Protein AF-M6U778-F1 (afdb_monomer)

Nearest PDB structures (foldseek):
  2w7z-assembly1_A  TM=4.389E-01  e=5.483E-02  Enterococcus faecalis
  5moy-assembly1_B  TM=1.686E-01  e=3.987E-01  Homo sa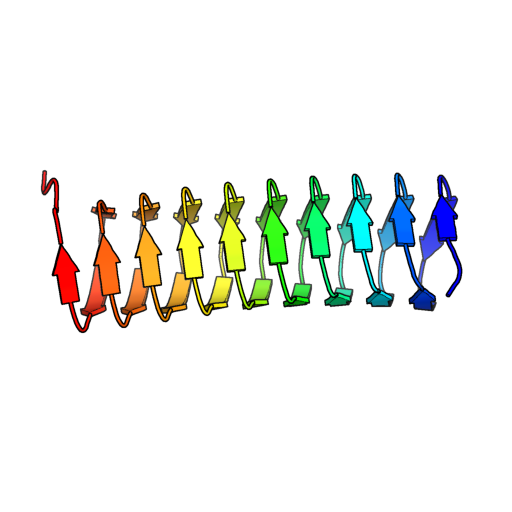piens
  5jmc-assembly4_H  TM=2.042E-01  e=1.466E+00  Rattus norvegicus
  8k77-assembly1_A  TM=1.814E-01  e=1.295E+00  Homo sapiens

Radius of gyration: 15.87 Å; Cα contacts (8 Å, |Δi|>4): 460; chains: 1; bounding box: 42×20×44 Å

Secondary structure (DSSP, 8-state):
--EEES-EEEEEEEEEEEEEEEEEEEEEEEEEEEEEEEEEEEEEEEEEEEEEEEEEEEEEEEEEEEEEEEEEEEEEEEEEEEEEEEEEEEEEEEEEEEEEEEEEEEEEEEEEEEEEEEEEEEEEEEEEEEEEEEEEEEEEEE---

Sequence (145 aa):
MGTITNTDFTDHSLNVGTITNTDFTDHSLNVGTITNTDFTDHSLNVGTITNTDFTDHSLNVGTITNTDFTDHSLNVGTITNTDFTDHSQNVGTITNTDFTDHSQNVGTITNTDFTDHSLNVGTITNIDFTDHFQNVGTITNTESK

Structure (mmCIF, N/CA/C/O backbone):
data_AF-M6U778-F1
#
_entry.id   AF-M6U778-F1
#
loop_
_atom_site.group_PDB
_atom_site.id
_atom_site.type_symbol
_atom_site.label_atom_id
_atom_site.label_alt_id
_atom_site.label_comp_id
_atom_site.label_asym_id
_atom_site.label_entity_id
_atom_site.label_seq_id
_atom_site.pdbx_PDB_ins_code
_atom_site.Cartn_x
_atom_site.Cartn_y
_atom_site.Cartn_z
_atom_site.occupancy
_atom_site.B_iso_or_equiv
_atom_site.auth_seq_id
_atom_site.auth_comp_id
_atom_site.auth_asym_id
_atom_site.auth_atom_id
_atom_site.pdbx_PDB_model_num
ATOM 1 N N . MET A 1 1 ? 23.541 3.769 -9.657 1.00 64.69 1 MET A N 1
ATOM 2 C CA . MET A 1 1 ? 22.162 3.259 -9.765 1.00 64.69 1 MET A CA 1
ATOM 3 C C . MET A 1 1 ? 21.419 4.169 -10.728 1.00 64.69 1 MET A C 1
ATOM 5 O O . MET A 1 1 ? 21.574 5.376 -10.599 1.00 64.69 1 MET A O 1
ATOM 9 N N . GLY A 1 2 ? 20.788 3.607 -11.762 1.00 85.06 2 GLY A N 1
ATOM 10 C CA . GLY A 1 2 ? 20.185 4.377 -12.860 1.00 85.06 2 GLY A CA 1
ATOM 11 C C . GLY A 1 2 ? 18.813 4.959 -12.513 1.00 85.06 2 GLY A C 1
ATOM 12 O O . GLY A 1 2 ? 18.244 4.617 -11.475 1.00 85.06 2 GLY A O 1
ATOM 13 N N . THR A 1 3 ? 18.298 5.809 -13.400 1.00 90.56 3 THR A N 1
ATOM 14 C CA . THR A 1 3 ? 16.960 6.406 -13.311 1.00 90.56 3 THR A CA 1
ATOM 15 C C . THR A 1 3 ? 16.165 6.045 -14.561 1.00 90.56 3 THR A C 1
ATOM 17 O O . THR A 1 3 ? 16.699 6.147 -15.666 1.00 90.56 3 THR A O 1
ATOM 20 N N . ILE A 1 4 ? 14.912 5.630 -14.381 1.00 86.62 4 ILE A N 1
ATOM 21 C CA . ILE A 1 4 ? 13.946 5.368 -15.453 1.00 86.62 4 ILE A CA 1
ATOM 22 C C . ILE A 1 4 ? 12.813 6.384 -15.329 1.00 86.62 4 ILE A C 1
ATOM 24 O O . ILE A 1 4 ? 12.313 6.621 -14.229 1.00 86.62 4 ILE A O 1
ATOM 28 N N . THR A 1 5 ? 12.427 6.986 -16.453 1.00 88.19 5 THR A N 1
ATOM 29 C CA . THR A 1 5 ? 11.313 7.937 -16.515 1.00 88.19 5 THR A CA 1
ATOM 30 C C . THR A 1 5 ? 10.541 7.798 -17.819 1.00 88.19 5 THR A C 1
ATOM 32 O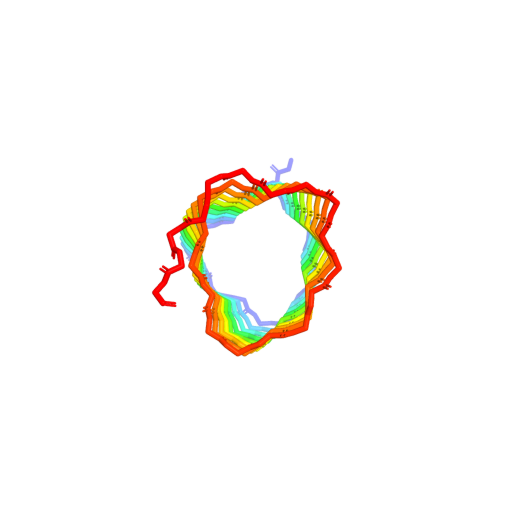 O . THR A 1 5 ? 11.170 7.751 -18.879 1.00 88.19 5 THR A O 1
ATOM 35 N N . ASN A 1 6 ? 9.211 7.880 -17.756 1.00 80.38 6 ASN A N 1
ATOM 36 C CA . ASN A 1 6 ? 8.338 8.133 -18.906 1.00 80.38 6 ASN A CA 1
ATOM 37 C C . ASN A 1 6 ? 8.470 7.094 -20.035 1.00 80.38 6 ASN A C 1
ATOM 39 O O . ASN A 1 6 ? 8.675 7.448 -21.199 1.00 80.38 6 ASN A O 1
ATOM 43 N N . THR A 1 7 ? 8.438 5.814 -19.671 1.00 72.69 7 THR A N 1
ATOM 44 C CA . THR A 1 7 ? 8.554 4.658 -20.576 1.00 72.69 7 THR A CA 1
ATOM 45 C C . THR A 1 7 ? 7.652 3.542 -20.054 1.00 72.69 7 THR A C 1
ATOM 47 O O . THR A 1 7 ? 7.472 3.471 -18.851 1.00 72.69 7 THR A O 1
ATOM 50 N N . ASP A 1 8 ? 7.148 2.655 -20.906 1.00 72.00 8 ASP A N 1
ATOM 51 C CA . ASP A 1 8 ? 6.383 1.489 -20.447 1.00 72.00 8 ASP A CA 1
ATOM 52 C C . ASP A 1 8 ? 7.209 0.222 -20.664 1.00 72.00 8 ASP A C 1
ATOM 54 O O . ASP A 1 8 ? 7.924 0.098 -21.669 1.00 72.00 8 ASP A O 1
ATOM 58 N N . PHE A 1 9 ? 7.127 -0.716 -19.723 1.00 70.88 9 PHE A N 1
ATOM 59 C CA . PHE A 1 9 ? 7.822 -2.001 -19.803 1.00 70.88 9 PHE A CA 1
ATOM 60 C C . PHE A 1 9 ? 6.838 -3.162 -19.658 1.00 70.88 9 PHE A C 1
ATOM 62 O O . PHE A 1 9 ? 5.807 -3.059 -18.995 1.00 70.88 9 PHE A O 1
ATOM 69 N N . THR A 1 10 ? 7.183 -4.293 -20.272 1.00 76.50 10 THR A N 1
ATOM 70 C CA . THR A 1 10 ? 6.457 -5.562 -20.132 1.00 76.50 10 THR A CA 1
ATOM 71 C C . THR A 1 10 ? 7.470 -6.695 -20.004 1.00 76.50 10 THR A C 1
ATOM 73 O O . THR A 1 10 ? 8.318 -6.819 -20.885 1.00 7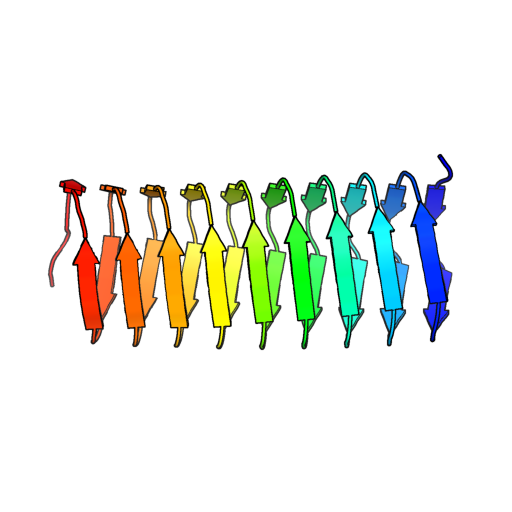6.50 10 THR A O 1
ATOM 76 N N . ASP A 1 11 ? 7.405 -7.496 -18.937 1.00 60.97 11 ASP A N 1
ATOM 77 C CA . ASP A 1 11 ? 8.251 -8.680 -18.682 1.00 60.97 11 ASP A CA 1
ATOM 78 C C . ASP A 1 11 ? 9.761 -8.406 -18.506 1.00 60.97 11 ASP A C 1
ATOM 80 O O . ASP A 1 11 ? 10.592 -8.697 -19.372 1.00 60.97 11 ASP A O 1
ATOM 84 N N . HIS A 1 12 ? 10.147 -7.796 -17.375 1.00 67.31 12 HIS A N 1
ATOM 85 C CA . HIS A 1 12 ? 11.562 -7.542 -17.052 1.00 67.31 12 HIS A CA 1
ATOM 86 C C . HIS A 1 12 ? 11.919 -7.813 -15.584 1.00 67.31 12 HIS A C 1
ATOM 88 O O . HIS A 1 12 ? 11.124 -7.643 -14.663 1.00 67.31 12 HIS A O 1
ATOM 94 N N . SER A 1 13 ? 13.192 -8.147 -15.353 1.00 81.50 13 SER A N 1
ATOM 95 C CA . SER A 1 13 ? 13.817 -8.085 -14.029 1.00 81.50 13 SER A CA 1
ATOM 96 C C . SER A 1 13 ? 14.817 -6.934 -13.998 1.00 81.50 13 SER A C 1
ATOM 98 O O . SER A 1 13 ? 15.810 -6.968 -14.727 1.00 81.50 13 SER A O 1
ATOM 100 N N . LEU A 1 14 ? 14.598 -5.929 -13.147 1.00 81.75 14 LEU A N 1
ATOM 101 C CA . LEU A 1 14 ? 15.441 -4.726 -13.103 1.00 81.75 14 LEU A CA 1
ATOM 102 C C . LEU A 1 14 ? 15.973 -4.439 -11.697 1.00 81.75 14 LEU A C 1
ATOM 104 O O . LEU A 1 14 ? 15.323 -4.709 -10.688 1.00 81.75 14 LEU A O 1
ATOM 108 N N . ASN A 1 15 ? 17.163 -3.836 -11.651 1.00 88.06 15 ASN A N 1
ATOM 109 C CA . ASN A 1 15 ? 17.727 -3.245 -10.442 1.00 88.06 15 ASN A CA 1
ATOM 110 C C . ASN A 1 15 ? 18.037 -1.766 -10.714 1.00 88.06 15 ASN A C 1
ATOM 112 O O . ASN A 1 15 ? 18.902 -1.453 -11.539 1.00 88.06 15 ASN A O 1
ATOM 116 N N . VAL A 1 16 ? 17.273 -0.864 -10.097 1.00 86.88 16 VAL A N 1
ATOM 117 C CA . VAL A 1 16 ? 17.209 0.556 -10.482 1.00 86.88 16 VAL A CA 1
ATOM 118 C C . VAL A 1 16 ? 17.276 1.442 -9.243 1.00 86.88 16 VAL A C 1
ATOM 120 O O . VAL A 1 16 ? 16.796 1.088 -8.172 1.00 86.88 16 VAL A O 1
ATOM 123 N N . GLY A 1 17 ? 17.879 2.625 -9.370 1.00 89.56 17 GLY A N 1
ATOM 124 C CA . GLY A 1 17 ? 17.876 3.597 -8.279 1.00 89.56 17 GLY A CA 1
ATOM 125 C C . GLY A 1 17 ? 16.503 4.220 -8.102 1.00 89.56 17 GLY A C 1
ATOM 126 O O . GLY A 1 17 ? 15.930 4.158 -7.019 1.00 89.56 17 GLY A O 1
ATOM 127 N N . THR A 1 18 ? 15.990 4.805 -9.183 1.00 91.44 18 THR A N 1
ATOM 128 C CA 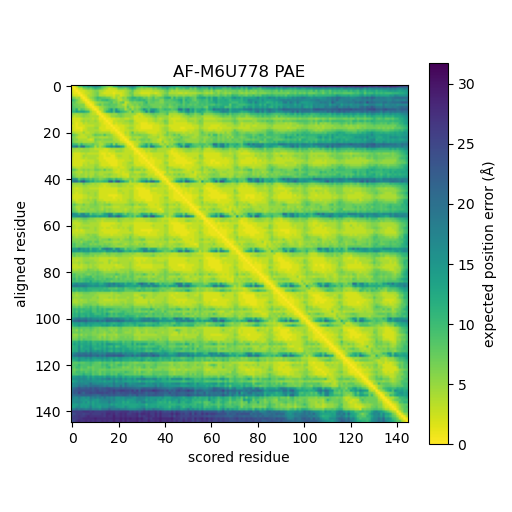. THR A 1 18 ? 14.748 5.580 -9.167 1.00 91.44 18 THR A CA 1
ATOM 129 C C . THR A 1 18 ? 13.899 5.301 -10.402 1.00 91.44 18 THR A C 1
ATOM 131 O O . THR A 1 18 ? 14.427 5.256 -11.515 1.00 91.44 18 THR A O 1
ATOM 134 N N . ILE A 1 19 ? 12.594 5.161 -10.199 1.00 88.50 19 ILE A N 1
ATOM 135 C CA . ILE A 1 19 ? 11.567 5.060 -11.240 1.00 88.50 19 ILE A CA 1
ATOM 136 C C . ILE A 1 19 ? 10.548 6.182 -11.018 1.00 88.50 19 ILE A C 1
ATOM 138 O O . ILE A 1 19 ? 10.174 6.456 -9.874 1.00 88.50 19 ILE A O 1
ATOM 142 N N . THR A 1 20 ? 10.128 6.867 -12.085 1.00 89.38 20 THR A N 1
ATOM 143 C CA . THR A 1 20 ? 9.119 7.937 -11.993 1.00 89.38 20 THR A CA 1
ATOM 144 C C . THR A 1 20 ? 8.252 8.032 -13.249 1.00 89.38 20 THR A C 1
ATOM 146 O O . THR A 1 20 ? 8.802 8.047 -14.350 1.00 89.38 20 THR A O 1
ATOM 149 N N . ASN A 1 21 ? 6.928 8.192 -13.107 1.00 85.69 21 ASN A N 1
ATOM 150 C CA . ASN A 1 21 ? 5.968 8.374 -14.216 1.00 85.69 21 ASN A CA 1
ATOM 151 C C . ASN A 1 21 ? 6.110 7.282 -15.288 1.00 85.69 21 ASN A C 1
ATOM 153 O O . ASN A 1 21 ? 6.584 7.558 -16.387 1.00 85.69 21 ASN A O 1
ATOM 157 N N . THR A 1 22 ? 5.881 6.024 -14.933 1.00 77.50 22 THR A N 1
ATOM 158 C CA . THR A 1 22 ? 6.188 4.844 -15.763 1.00 77.50 22 THR A CA 1
ATOM 159 C C . THR A 1 22 ? 5.117 3.797 -15.466 1.00 77.50 22 THR A C 1
ATOM 161 O O . THR A 1 22 ? 4.741 3.688 -14.306 1.00 77.50 22 THR A O 1
ATOM 164 N N . ASP A 1 23 ? 4.654 3.033 -16.452 1.00 79.00 23 ASP A N 1
ATOM 165 C CA . ASP A 1 23 ? 3.688 1.955 -16.204 1.00 79.00 23 ASP A CA 1
ATOM 166 C C . ASP A 1 23 ? 4.345 0.594 -16.468 1.00 79.00 23 ASP A C 1
ATOM 168 O O . ASP A 1 23 ? 5.137 0.422 -17.406 1.00 79.00 23 ASP A O 1
ATOM 172 N N . PHE A 1 24 ? 4.049 -0.384 -15.609 1.00 76.00 24 PHE A N 1
ATOM 173 C CA . PHE A 1 24 ? 4.625 -1.728 -15.677 1.00 76.00 24 PHE A CA 1
ATOM 174 C C . PHE A 1 24 ? 3.546 -2.816 -15.637 1.00 76.00 24 PHE A C 1
ATOM 176 O O . PHE A 1 24 ? 2.593 -2.751 -14.861 1.00 76.00 24 PHE A O 1
ATOM 183 N N . THR A 1 25 ? 3.756 -3.872 -16.424 1.00 79.50 25 THR A N 1
ATOM 184 C CA . THR A 1 25 ? 2.967 -5.120 -16.395 1.00 79.50 25 THR A CA 1
ATOM 185 C C . THR A 1 25 ? 3.866 -6.367 -16.398 1.00 79.50 25 THR A C 1
ATOM 187 O O . THR A 1 25 ? 4.660 -6.517 -17.329 1.00 79.50 25 THR A O 1
ATOM 190 N N . ASP A 1 26 ? 3.743 -7.253 -15.401 1.00 61.91 26 ASP A N 1
ATOM 191 C CA . ASP A 1 26 ? 4.552 -8.478 -15.197 1.00 61.91 26 ASP A CA 1
ATOM 192 C C . ASP A 1 26 ? 6.059 -8.244 -14.946 1.00 61.91 26 ASP A C 1
ATOM 194 O O . ASP A 1 26 ? 6.882 -8.350 -15.854 1.00 61.91 26 ASP A O 1
ATOM 198 N N . HIS A 1 27 ? 6.482 -7.934 -13.711 1.00 70.44 27 HIS A N 1
ATOM 199 C CA . HIS A 1 27 ? 7.916 -7.715 -13.408 1.00 70.44 27 HIS A CA 1
ATOM 200 C C . HIS A 1 27 ? 8.372 -8.159 -12.014 1.00 70.44 27 HIS A C 1
ATOM 202 O O . HIS A 1 27 ? 7.613 -8.232 -11.046 1.00 70.44 27 HIS A O 1
ATOM 208 N N . SER A 1 28 ? 9.690 -8.360 -11.901 1.00 82.62 28 SER A N 1
ATOM 209 C CA . SER A 1 28 ? 10.398 -8.469 -10.624 1.00 82.62 28 SER A CA 1
ATOM 210 C C . SER A 1 28 ? 11.418 -7.341 -10.489 1.00 82.62 28 SER A C 1
ATOM 212 O O . SER A 1 28 ? 12.449 -7.351 -11.164 1.00 82.62 28 SER A O 1
ATOM 214 N N . LEU A 1 29 ? 11.183 -6.374 -9.600 1.00 83.81 29 LEU A N 1
ATOM 215 C CA . LEU A 1 29 ? 12.063 -5.206 -9.466 1.00 83.81 29 LEU A CA 1
ATOM 216 C C . LEU A 1 29 ? 12.718 -5.129 -8.087 1.00 83.81 29 LEU A C 1
ATOM 218 O O . LEU A 1 29 ? 12.098 -5.393 -7.058 1.00 83.81 29 LEU A O 1
ATOM 222 N N . ASN A 1 30 ? 13.975 -4.693 -8.072 1.00 88.94 30 ASN A N 1
ATOM 223 C CA . ASN A 1 30 ? 14.637 -4.199 -6.872 1.00 88.94 30 ASN A CA 1
ATOM 224 C C . ASN A 1 30 ? 14.960 -2.713 -7.073 1.00 88.94 30 ASN A C 1
ATOM 226 O O . ASN A 1 30 ? 15.753 -2.367 -7.954 1.00 88.94 30 ASN A O 1
ATOM 230 N N . VAL A 1 31 ? 14.294 -1.834 -6.321 1.00 88.19 31 VAL A N 1
ATOM 231 C CA . VAL A 1 31 ? 14.300 -0.391 -6.597 1.00 88.19 31 VAL A CA 1
ATOM 232 C C . VAL A 1 31 ? 14.574 0.413 -5.333 1.00 88.19 31 VAL A C 1
ATOM 234 O O . VAL A 1 31 ? 14.038 0.130 -4.267 1.00 88.19 31 VAL A O 1
ATOM 237 N N . GLY A 1 32 ? 15.393 1.457 -5.435 1.00 90.25 32 GLY A N 1
ATOM 238 C CA . GLY A 1 32 ? 15.559 2.401 -4.328 1.00 90.25 32 GLY A CA 1
ATOM 239 C C . GLY A 1 32 ? 14.275 3.191 -4.058 1.00 90.25 32 GLY A C 1
ATOM 240 O O . GLY A 1 32 ? 13.755 3.180 -2.942 1.00 90.25 32 GLY A O 1
ATOM 241 N N . THR A 1 33 ? 13.758 3.865 -5.087 1.00 92.31 33 THR A N 1
ATOM 242 C CA . THR A 1 33 ? 12.591 4.752 -4.987 1.00 92.31 33 THR A CA 1
ATOM 243 C C . THR A 1 33 ? 11.679 4.656 -6.209 1.00 92.31 33 THR A C 1
ATOM 245 O O . THR A 1 33 ? 12.159 4.683 -7.343 1.00 92.31 33 THR A O 1
ATOM 248 N N . ILE A 1 34 ? 10.371 4.599 -5.972 1.00 89.44 34 ILE A N 1
ATOM 249 C CA . ILE A 1 34 ? 9.308 4.633 -6.985 1.00 89.44 34 ILE A CA 1
ATOM 250 C C . ILE A 1 34 ? 8.384 5.817 -6.682 1.00 89.44 34 ILE A C 1
ATOM 252 O O . ILE A 1 34 ? 8.093 6.090 -5.514 1.00 89.44 34 ILE A O 1
ATOM 256 N N . THR A 1 35 ? 7.950 6.552 -7.708 1.00 90.56 35 THR A N 1
ATOM 257 C CA . THR A 1 35 ? 7.032 7.690 -7.541 1.00 90.56 35 THR A CA 1
ATOM 258 C C . THR A 1 35 ? 6.112 7.872 -8.748 1.00 90.56 35 THR A C 1
ATOM 260 O O . THR A 1 35 ? 6.624 7.925 -9.864 1.00 90.56 35 THR A O 1
ATOM 263 N N . ASN A 1 36 ? 4.802 8.076 -8.540 1.00 87.06 36 ASN A N 1
ATOM 264 C CA . ASN A 1 36 ? 3.807 8.320 -9.605 1.00 87.06 36 ASN A CA 1
ATOM 265 C C . ASN A 1 36 ? 3.884 7.245 -10.699 1.00 87.06 36 ASN A C 1
ATOM 267 O O . ASN A 1 36 ? 4.411 7.495 -11.778 1.00 87.06 36 ASN A O 1
ATOM 271 N N . THR A 1 37 ? 3.543 6.004 -10.393 1.00 79.88 37 THR A N 1
ATOM 272 C CA . THR A 1 37 ? 3.786 4.846 -11.272 1.00 79.88 37 THR A CA 1
ATOM 273 C C . THR A 1 37 ? 2.649 3.862 -11.041 1.00 79.88 37 THR A C 1
ATOM 275 O O . THR A 1 37 ? 2.219 3.739 -9.898 1.00 79.88 37 THR A O 1
ATOM 278 N N . ASP A 1 38 ? 2.194 3.168 -12.077 1.00 81.06 38 ASP A N 1
ATOM 279 C CA . ASP A 1 38 ? 1.140 2.163 -11.933 1.00 81.06 38 ASP A CA 1
ATOM 280 C C . ASP A 1 38 ? 1.697 0.772 -12.261 1.00 81.06 38 ASP A C 1
ATOM 282 O O . ASP A 1 38 ? 2.498 0.590 -13.188 1.00 81.06 38 ASP A O 1
ATOM 286 N N . PHE A 1 39 ? 1.300 -0.221 -11.463 1.00 77.69 39 PHE A N 1
ATOM 287 C CA . PHE A 1 39 ? 1.770 -1.602 -11.580 1.00 77.69 39 PHE A CA 1
ATOM 288 C C . PHE A 1 39 ? 0.608 -2.601 -11.618 1.00 77.69 39 PHE A C 1
ATOM 290 O O . PHE A 1 39 ? -0.329 -2.530 -10.821 1.00 77.69 39 PHE A O 1
ATOM 297 N N . THR A 1 40 ? 0.721 -3.599 -12.495 1.00 80.25 40 THR A N 1
ATOM 298 C CA . THR A 1 40 ? -0.164 -4.781 -12.567 1.00 80.25 40 THR A CA 1
ATOM 299 C C . THR A 1 40 ? 0.614 -6.110 -12.641 1.00 80.25 40 THR A C 1
ATOM 301 O O . THR A 1 40 ? 1.349 -6.312 -13.609 1.00 80.25 40 THR A O 1
ATOM 304 N N . ASP A 1 41 ? 0.445 -7.004 -11.655 1.00 60.94 41 ASP A N 1
ATOM 305 C CA . ASP A 1 41 ? 1.117 -8.322 -11.513 1.00 60.94 41 ASP A CA 1
ATOM 306 C C . ASP A 1 41 ? 2.647 -8.275 -11.268 1.00 60.94 41 ASP A C 1
ATOM 308 O O . ASP A 1 41 ? 3.465 -8.347 -12.189 1.00 60.94 41 ASP A O 1
ATOM 312 N N . HIS A 1 42 ? 3.092 -8.141 -10.006 1.00 70.62 42 HIS A N 1
ATOM 313 C CA . HIS A 1 42 ? 4.536 -8.006 -9.702 1.00 70.62 42 HIS A CA 1
ATOM 314 C C . HIS A 1 42 ? 5.021 -8.571 -8.360 1.00 70.62 42 HIS A C 1
ATOM 316 O O . HIS A 1 42 ? 4.303 -8.652 -7.360 1.00 70.62 42 HIS A O 1
ATOM 322 N N . SER A 1 43 ? 6.333 -8.838 -8.315 1.00 82.56 43 SER A N 1
ATOM 323 C CA . SER A 1 43 ? 7.106 -9.000 -7.079 1.00 82.56 43 SER A CA 1
ATOM 324 C C . SER A 1 43 ? 8.126 -7.868 -6.938 1.00 82.56 43 SER A C 1
ATOM 326 O O . SER A 1 43 ? 9.079 -7.787 -7.714 1.00 82.56 43 SER A O 1
ATOM 328 N N . LEU A 1 44 ? 7.992 -7.015 -5.922 1.00 85.44 44 LEU A N 1
ATOM 329 C CA . LEU A 1 44 ? 8.873 -5.852 -5.752 1.00 85.44 44 LEU A CA 1
ATOM 330 C C . LEU A 1 44 ? 9.612 -5.881 -4.414 1.00 85.44 44 LEU A C 1
ATOM 332 O O . LEU A 1 44 ? 9.042 -6.183 -3.366 1.00 85.44 44 LEU A O 1
ATOM 336 N N . ASN A 1 45 ? 10.888 -5.503 -4.445 1.00 89.44 45 ASN A N 1
ATOM 337 C CA . ASN A 1 45 ? 11.657 -5.146 -3.260 1.00 89.44 45 ASN A CA 1
ATOM 338 C C . ASN A 1 45 ? 12.074 -3.675 -3.369 1.00 89.44 45 ASN A C 1
ATOM 340 O O . ASN A 1 45 ? 12.873 -3.329 -4.242 1.00 89.44 45 ASN A O 1
ATOM 344 N N . VAL A 1 46 ? 11.498 -2.806 -2.535 1.00 88.69 46 VAL A N 1
ATOM 345 C CA . VAL A 1 46 ? 11.603 -1.352 -2.719 1.00 88.69 46 VAL A CA 1
ATOM 346 C C . VAL A 1 46 ? 11.982 -0.639 -1.427 1.00 88.69 46 VAL A C 1
ATOM 348 O O . VAL A 1 46 ? 11.474 -0.947 -0.354 1.00 88.69 46 VAL A O 1
ATOM 351 N N . GLY A 1 47 ? 12.863 0.356 -1.513 1.00 91.19 47 GLY A N 1
ATOM 352 C CA . GLY A 1 47 ? 13.149 1.230 -0.374 1.00 91.19 47 GLY A CA 1
ATOM 353 C C . GLY A 1 47 ? 11.948 2.111 -0.022 1.00 91.19 47 GLY A C 1
ATOM 354 O O . GLY A 1 47 ? 11.431 2.053 1.095 1.00 91.19 47 GLY A O 1
ATOM 355 N N . THR A 1 48 ? 11.495 2.915 -0.985 1.00 93.06 48 THR A N 1
ATOM 356 C CA . THR A 1 48 ? 10.394 3.873 -0.807 1.00 93.06 48 THR A CA 1
ATOM 357 C C . THR A 1 48 ? 9.458 3.912 -2.013 1.00 93.06 48 THR A C 1
ATOM 359 O O . THR A 1 48 ? 9.919 3.973 -3.153 1.00 93.06 48 THR A O 1
ATOM 362 N N . ILE A 1 49 ? 8.154 3.929 -1.745 1.00 90.50 49 ILE A N 1
ATOM 363 C CA . ILE A 1 49 ? 7.074 4.085 -2.726 1.00 90.50 49 ILE A CA 1
ATOM 364 C C . ILE A 1 49 ? 6.236 5.308 -2.343 1.00 90.50 49 ILE A C 1
ATOM 366 O O . ILE A 1 49 ? 5.991 5.548 -1.157 1.00 90.50 49 ILE A O 1
ATOM 370 N N . THR A 1 50 ? 5.823 6.110 -3.325 1.00 91.81 50 THR A N 1
ATOM 371 C CA . THR A 1 50 ? 4.996 7.302 -3.085 1.00 91.81 50 THR A CA 1
ATOM 372 C C . THR A 1 50 ? 4.061 7.588 -4.256 1.00 91.81 50 THR A C 1
ATOM 374 O O . THR A 1 50 ? 4.547 7.673 -5.382 1.00 91.81 50 THR A O 1
ATOM 377 N N . ASN A 1 51 ? 2.771 7.842 -3.992 1.00 88.75 51 ASN A N 1
ATOM 378 C CA . ASN A 1 51 ? 1.757 8.169 -5.012 1.00 88.75 51 ASN A CA 1
ATOM 379 C C . ASN A 1 51 ? 1.748 7.121 -6.132 1.00 88.75 51 ASN A C 1
ATOM 381 O O . ASN A 1 51 ? 2.277 7.363 -7.210 1.00 88.75 51 ASN A O 1
ATOM 385 N N . THR A 1 52 ? 1.327 5.900 -5.854 1.00 82.06 52 THR A N 1
ATOM 386 C CA . THR A 1 52 ? 1.481 4.765 -6.779 1.00 82.06 52 THR A CA 1
ATOM 387 C C . THR A 1 52 ? 0.270 3.865 -6.599 1.00 82.06 52 THR A C 1
ATOM 389 O O . THR A 1 52 ? -0.195 3.737 -5.469 1.00 82.06 52 THR A O 1
ATOM 392 N N . ASP A 1 53 ? -0.212 3.248 -7.670 1.00 82.31 53 ASP A N 1
ATOM 393 C CA . ASP A 1 53 ? -1.353 2.339 -7.592 1.00 82.31 53 ASP A CA 1
ATOM 394 C C . ASP A 1 53 ? -0.925 0.926 -8.000 1.00 82.31 53 ASP A C 1
ATOM 396 O O . ASP A 1 53 ? -0.113 0.723 -8.912 1.00 82.31 53 ASP A O 1
ATOM 400 N N . PHE A 1 54 ? -1.449 -0.066 -7.280 1.00 79.38 54 PHE A N 1
ATOM 401 C CA . PHE A 1 54 ? -1.074 -1.466 -7.444 1.00 79.38 54 PHE A CA 1
ATOM 402 C C . PHE A 1 54 ? -2.297 -2.394 -7.505 1.00 79.38 54 PHE A C 1
ATOM 404 O O . PHE A 1 54 ? -3.196 -2.343 -6.664 1.00 79.38 54 PHE A O 1
ATOM 411 N N . THR A 1 55 ? -2.279 -3.329 -8.457 1.00 80.94 55 THR A N 1
ATOM 412 C CA . THR A 1 55 ? -3.215 -4.466 -8.591 1.00 80.94 55 THR A CA 1
ATOM 413 C C . THR A 1 55 ? -2.499 -5.830 -8.714 1.00 80.94 55 THR A C 1
ATOM 415 O O . THR A 1 55 ? -1.736 -6.011 -9.662 1.00 80.94 55 THR A O 1
ATOM 418 N N . ASP A 1 56 ? -2.755 -6.769 -7.787 1.00 60.41 56 ASP A N 1
ATOM 419 C CA . ASP A 1 56 ? -2.172 -8.134 -7.694 1.00 60.41 56 ASP A CA 1
ATOM 420 C C . ASP A 1 56 ? -0.650 -8.221 -7.430 1.00 60.41 56 ASP A C 1
ATOM 422 O O . ASP A 1 56 ? 0.169 -8.278 -8.351 1.00 60.41 56 ASP A O 1
ATOM 426 N N . HIS A 1 57 ? -0.216 -8.245 -6.154 1.00 71.56 57 HIS A N 1
ATOM 427 C CA . HIS A 1 57 ? 1.229 -8.167 -5.848 1.00 71.56 57 HIS A CA 1
ATOM 428 C C . HIS A 1 57 ? 1.753 -8.871 -4.592 1.00 71.56 57 HIS A C 1
ATOM 430 O O . HIS A 1 57 ? 1.088 -8.999 -3.563 1.00 71.56 57 HIS A O 1
ATOM 436 N N . SER A 1 58 ? 3.056 -9.187 -4.634 1.00 82.50 58 SER A N 1
ATOM 437 C CA . SER A 1 58 ? 3.884 -9.470 -3.455 1.00 82.50 58 SER A CA 1
ATOM 438 C C . SER A 1 58 ? 4.955 -8.391 -3.272 1.00 82.50 58 SER A C 1
ATOM 440 O O . SER A 1 58 ? 5.902 -8.311 -4.058 1.00 82.50 58 SER A O 1
ATOM 442 N N . LEU A 1 59 ? 4.868 -7.593 -2.206 1.00 85.19 59 LEU A N 1
ATOM 443 C CA . LEU A 1 59 ? 5.788 -6.473 -1.975 1.00 85.19 59 LEU A CA 1
ATOM 444 C C . LEU A 1 59 ? 6.579 -6.628 -0.676 1.00 85.19 59 LEU A C 1
ATOM 446 O O . LEU A 1 59 ? 6.032 -6.947 0.380 1.00 85.19 59 LEU A O 1
ATOM 450 N N . ASN A 1 60 ? 7.875 -6.328 -0.742 1.00 89.75 60 ASN A N 1
ATOM 451 C CA . ASN A 1 60 ? 8.711 -6.078 0.425 1.00 89.75 60 ASN A CA 1
ATOM 452 C C . ASN A 1 60 ? 9.223 -4.637 0.371 1.00 89.75 60 ASN A C 1
ATOM 454 O O . ASN A 1 60 ? 10.019 -4.304 -0.511 1.00 89.75 60 ASN A O 1
ATOM 458 N N . VAL A 1 61 ? 8.737 -3.776 1.268 1.00 89.25 61 VAL A N 1
ATOM 459 C CA . VAL A 1 61 ? 8.947 -2.326 1.157 1.00 89.25 61 VAL A CA 1
ATOM 460 C C . VAL A 1 61 ? 9.402 -1.708 2.473 1.00 89.25 61 VAL A C 1
ATOM 462 O O . VAL A 1 61 ? 8.883 -2.014 3.543 1.00 89.25 61 VAL A O 1
ATOM 465 N N . GLY A 1 62 ? 10.364 -0.789 2.414 1.00 91.25 62 GLY A N 1
ATOM 466 C CA . GLY A 1 62 ? 10.750 -0.000 3.584 1.00 91.25 62 GLY A CA 1
ATOM 467 C C . GLY A 1 62 ? 9.648 0.974 4.010 1.00 91.25 62 GLY A C 1
ATOM 468 O O . GLY A 1 62 ? 9.205 0.962 5.161 1.00 91.25 62 GLY A O 1
ATOM 469 N N . THR A 1 63 ? 9.200 1.819 3.081 1.00 93.19 63 THR A N 1
ATOM 470 C CA . THR A 1 63 ? 8.203 2.871 3.336 1.00 93.19 63 THR A CA 1
ATOM 471 C C . THR A 1 63 ? 7.240 3.049 2.166 1.00 93.19 63 THR A C 1
ATOM 473 O O . THR A 1 63 ? 7.676 3.129 1.018 1.00 93.19 63 THR A O 1
ATOM 476 N N . ILE A 1 64 ? 5.949 3.158 2.474 1.00 90.75 64 ILE A N 1
ATOM 477 C CA . ILE A 1 64 ? 4.862 3.432 1.527 1.00 90.75 64 ILE A CA 1
ATOM 478 C C . ILE A 1 64 ? 4.107 4.681 1.989 1.00 90.75 64 ILE A C 1
ATOM 480 O O . ILE A 1 64 ? 3.898 4.875 3.190 1.00 90.75 64 ILE A O 1
ATOM 484 N N . THR A 1 65 ? 3.730 5.556 1.057 1.00 91.44 65 THR A N 1
ATOM 485 C CA . THR A 1 65 ? 2.988 6.787 1.366 1.00 91.44 65 THR A CA 1
ATOM 486 C C . THR A 1 65 ? 2.047 7.175 0.229 1.00 91.44 65 THR A C 1
ATOM 488 O O . THR A 1 65 ? 2.516 7.288 -0.902 1.00 91.44 65 THR A O 1
ATOM 491 N N . ASN A 1 66 ? 0.776 7.480 0.533 1.00 89.62 66 ASN A N 1
ATOM 492 C CA . ASN A 1 66 ? -0.246 7.892 -0.447 1.00 89.62 66 ASN A CA 1
ATOM 493 C C . ASN A 1 66 ? -0.341 6.882 -1.598 1.00 89.62 66 ASN A C 1
ATOM 495 O O . ASN A 1 66 ? 0.203 7.111 -2.672 1.00 89.62 66 ASN A O 1
ATOM 499 N N . THR A 1 67 ? -0.866 5.694 -1.356 1.00 82.88 67 THR A N 1
ATOM 500 C CA . THR A 1 67 ? -0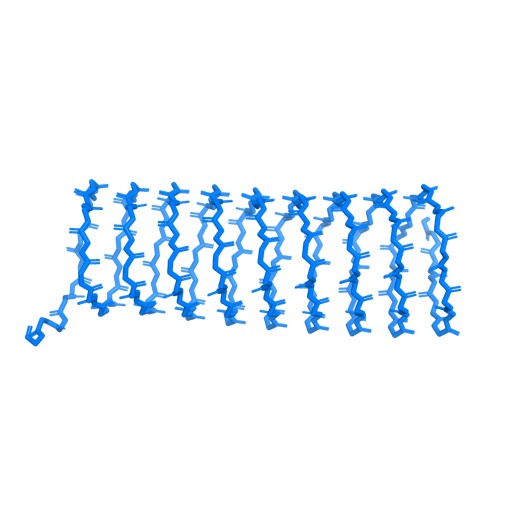.794 4.583 -2.317 1.00 82.88 67 THR A CA 1
ATOM 501 C C . THR A 1 67 ? -2.047 3.742 -2.149 1.00 82.88 67 THR A C 1
ATOM 503 O O . THR A 1 67 ? -2.488 3.577 -1.015 1.00 82.88 67 THR A O 1
ATOM 506 N N . ASP A 1 68 ? -2.583 3.206 -3.238 1.00 82.12 68 ASP A N 1
ATOM 507 C CA . ASP A 1 68 ? -3.780 2.369 -3.182 1.00 82.12 68 ASP A CA 1
ATOM 508 C C . ASP A 1 68 ? -3.453 0.950 -3.667 1.00 82.12 68 ASP A C 1
ATOM 510 O O . ASP A 1 68 ? -2.689 0.748 -4.620 1.00 82.12 68 ASP A O 1
ATOM 514 N N . PHE A 1 69 ? -4.008 -0.052 -2.981 1.00 78.81 69 PHE A N 1
ATOM 515 C CA . PHE A 1 69 ? -3.725 -1.467 -3.230 1.00 78.81 69 PHE A CA 1
ATOM 516 C C . PHE A 1 69 ? -5.008 -2.303 -3.358 1.00 78.81 69 PHE A C 1
ATOM 518 O O . PHE A 1 69 ? -5.940 -2.170 -2.568 1.00 78.81 69 PHE A O 1
ATOM 525 N N . THR A 1 70 ? -5.035 -3.225 -4.327 1.00 80.56 70 THR A N 1
ATOM 526 C CA . THR A 1 70 ? -6.110 -4.230 -4.538 1.00 80.56 70 THR A CA 1
ATOM 527 C C . THR A 1 70 ? -5.557 -5.655 -4.761 1.00 80.56 70 THR A C 1
ATOM 529 O O . THR A 1 70 ? -4.853 -5.861 -5.744 1.00 80.56 70 THR A O 1
ATOM 532 N N . ASP A 1 71 ? -5.806 -6.616 -3.852 1.00 62.19 71 ASP A N 1
ATOM 533 C CA . ASP A 1 71 ? -5.303 -8.022 -3.850 1.00 62.19 71 ASP A CA 1
ATOM 534 C C . ASP A 1 71 ? -3.780 -8.225 -3.639 1.00 62.19 71 ASP A C 1
ATOM 536 O O . ASP A 1 71 ? -2.983 -8.213 -4.574 1.00 62.19 71 ASP A O 1
ATOM 540 N N . HIS A 1 72 ? -3.304 -8.323 -2.385 1.00 71.19 72 HIS A N 1
ATOM 541 C CA . HIS A 1 72 ? -1.864 -8.185 -2.079 1.00 71.19 72 HIS A CA 1
ATOM 542 C C . HIS A 1 72 ? -1.357 -9.000 -0.881 1.00 71.19 72 HIS A C 1
ATOM 544 O O . HIS A 1 72 ? -2.020 -9.156 0.148 1.00 71.19 72 HIS A O 1
ATOM 550 N N . SER A 1 73 ? -0.085 -9.410 -0.973 1.00 81.25 73 SER A N 1
ATOM 551 C CA . SER A 1 73 ? 0.736 -9.865 0.153 1.00 81.25 73 SER A CA 1
ATOM 552 C C . SER A 1 73 ? 1.867 -8.874 0.428 1.00 81.25 73 SER A C 1
ATOM 554 O O . SER A 1 73 ? 2.785 -8.722 -0.381 1.00 81.25 73 SER A O 1
ATOM 556 N N . LEU A 1 74 ? 1.850 -8.232 1.596 1.00 83.94 74 LEU A N 1
ATOM 557 C CA . LEU A 1 74 ? 2.767 -7.135 1.918 1.00 83.94 74 LE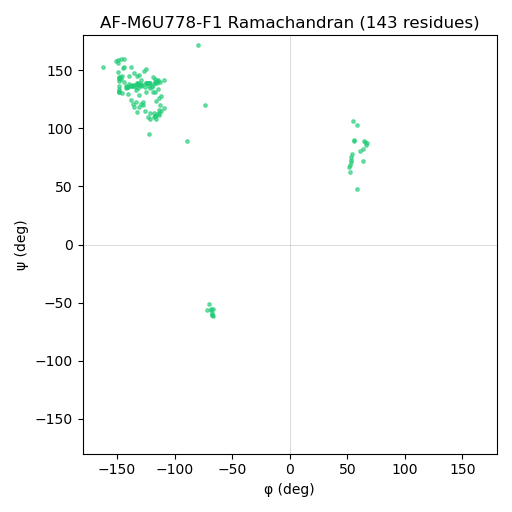U A CA 1
ATOM 558 C C . LEU A 1 74 ? 3.638 -7.437 3.138 1.00 83.94 74 LEU A C 1
ATOM 560 O O . LEU A 1 74 ? 3.155 -7.880 4.180 1.00 83.94 74 LEU A O 1
ATOM 564 N N . ASN A 1 75 ? 4.932 -7.137 3.032 1.00 89.31 75 ASN 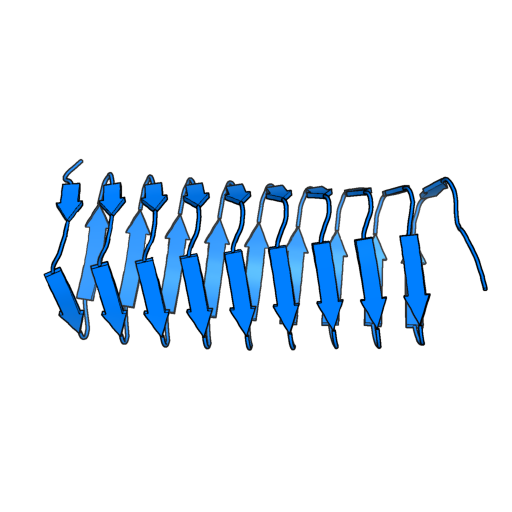A N 1
ATOM 565 C CA . ASN A 1 75 ? 5.836 -7.015 4.171 1.00 89.31 75 ASN A CA 1
ATOM 566 C C . ASN A 1 75 ? 6.443 -5.611 4.175 1.00 89.31 75 ASN A C 1
ATOM 568 O O . ASN A 1 75 ? 7.245 -5.288 3.296 1.00 89.31 75 ASN A O 1
ATOM 572 N N . VAL A 1 76 ? 6.026 -4.766 5.121 1.00 88.75 76 VAL A N 1
ATOM 573 C CA . VAL A 1 76 ? 6.327 -3.330 5.070 1.00 88.75 76 VAL A CA 1
ATOM 574 C C . VAL A 1 76 ? 6.837 -2.797 6.403 1.00 88.75 76 VAL A C 1
ATOM 576 O O . VAL A 1 76 ? 6.313 -3.110 7.469 1.00 88.75 76 VAL A O 1
ATOM 579 N N . GLY A 1 77 ? 7.857 -1.942 6.361 1.00 90.69 77 GLY A N 1
ATOM 580 C CA . GLY A 1 77 ? 8.327 -1.237 7.553 1.00 90.69 77 GLY A CA 1
ATOM 581 C C . GLY A 1 77 ? 7.313 -0.203 8.051 1.00 90.69 77 GLY A C 1
ATOM 582 O O . GLY A 1 77 ? 6.901 -0.231 9.213 1.00 90.69 77 GLY A O 1
ATOM 583 N N . THR A 1 78 ? 6.922 0.729 7.180 1.00 91.81 78 THR A N 1
ATOM 584 C CA . THR A 1 78 ? 6.003 1.833 7.503 1.00 91.81 78 THR A CA 1
ATOM 585 C C . THR A 1 78 ? 5.039 2.128 6.359 1.00 91.81 78 THR A C 1
ATOM 587 O O . THR A 1 78 ? 5.462 2.221 5.207 1.00 91.81 78 THR A O 1
ATOM 590 N N . ILE A 1 79 ? 3.766 2.320 6.699 1.00 89.94 79 ILE A N 1
ATOM 591 C CA . ILE A 1 79 ? 2.683 2.699 5.785 1.00 89.94 79 ILE A CA 1
ATOM 592 C C . ILE A 1 79 ? 2.013 3.974 6.308 1.00 89.94 79 ILE A C 1
ATOM 594 O O . ILE A 1 79 ? 1.845 4.137 7.521 1.00 89.94 79 ILE A O 1
ATOM 598 N N . THR A 1 80 ? 1.671 4.908 5.420 1.00 90.56 80 THR A N 1
ATOM 599 C CA . THR A 1 80 ? 1.029 6.177 5.795 1.00 90.56 80 THR A CA 1
ATOM 600 C C . THR A 1 80 ? 0.085 6.683 4.708 1.00 90.56 80 THR A C 1
ATOM 602 O O . THR A 1 80 ? 0.527 6.825 3.569 1.00 90.56 80 THR A O 1
ATOM 605 N N . ASN A 1 81 ? -1.151 7.058 5.072 1.00 88.81 81 ASN A N 1
ATOM 606 C CA . ASN A 1 81 ? -2.180 7.581 4.153 1.00 88.81 81 ASN A CA 1
ATOM 607 C C . ASN A 1 81 ? -2.389 6.626 2.972 1.00 88.81 81 ASN A C 1
ATOM 609 O O . ASN A 1 81 ? -1.844 6.841 1.895 1.00 88.81 81 ASN A O 1
ATOM 613 N N . THR A 1 82 ? -3.020 5.488 3.195 1.00 81.69 82 THR A N 1
ATOM 614 C CA . THR A 1 82 ? -3.018 4.386 2.223 1.00 81.69 82 THR A CA 1
ATOM 615 C C . THR A 1 82 ? -4.340 3.649 2.339 1.00 81.69 82 THR A C 1
ATOM 617 O O . THR A 1 82 ? -4.822 3.495 3.460 1.00 81.69 82 THR A O 1
ATOM 620 N N . ASP A 1 83 ? -4.888 3.187 1.220 1.00 81.38 83 ASP A N 1
ATOM 621 C CA . ASP A 1 83 ? -6.145 2.442 1.206 1.00 81.38 83 ASP A CA 1
ATOM 622 C C . ASP A 1 83 ? -5.927 1.034 0.640 1.00 81.38 83 ASP A C 1
ATOM 624 O O . ASP A 1 83 ? -5.102 0.796 -0.250 1.00 81.38 83 ASP A O 1
ATOM 628 N N . PHE A 1 84 ? -6.653 0.074 1.208 1.00 76.75 84 PHE A N 1
ATOM 629 C CA . PHE A 1 84 ? -6.382 -1.349 1.049 1.00 76.75 84 PHE A CA 1
ATOM 630 C C . PHE A 1 84 ? -7.671 -2.170 0.898 1.00 76.75 84 PHE A C 1
ATOM 632 O O . PHE A 1 84 ? -8.618 -2.005 1.668 1.00 76.75 84 PHE A O 1
ATOM 639 N N . THR A 1 85 ? -7.685 -3.104 -0.061 1.00 77.94 85 THR A N 1
ATOM 640 C CA . THR A 1 85 ? -8.797 -4.038 -0.333 1.00 77.94 85 THR A CA 1
ATOM 641 C C . THR A 1 85 ? -8.296 -5.477 -0.589 1.00 77.94 85 THR A C 1
ATOM 643 O O . THR A 1 85 ? -7.534 -5.688 -1.529 1.00 77.94 85 THR A O 1
ATOM 646 N N . ASP A 1 86 ? -8.745 -6.450 0.226 1.00 60.25 86 ASP A N 1
ATOM 647 C CA . ASP A 1 86 ? -8.414 -7.902 0.206 1.00 60.25 86 ASP A CA 1
ATOM 648 C C . ASP A 1 86 ? -6.913 -8.266 0.296 1.00 60.25 86 ASP A C 1
ATOM 650 O O . ASP A 1 86 ? -6.204 -8.386 -0.707 1.00 60.25 86 ASP A O 1
ATOM 654 N N . HIS A 1 87 ? -6.372 -8.443 1.512 1.00 69.56 87 HIS A N 1
ATOM 655 C CA . HIS A 1 87 ? -4.920 -8.574 1.707 1.00 69.56 87 HIS A CA 1
ATOM 656 C C . HIS A 1 87 ? -4.473 -9.414 2.911 1.00 69.56 87 HIS A C 1
ATOM 658 O O . HIS A 1 87 ? -5.132 -9.518 3.950 1.00 69.56 87 HIS A O 1
ATOM 664 N N . SER A 1 88 ? -3.227 -9.894 2.812 1.00 74.44 88 SER A N 1
ATOM 665 C CA . SER A 1 88 ? -2.435 -10.401 3.937 1.00 74.44 88 SER A CA 1
ATOM 666 C C . SER A 1 88 ? -1.201 -9.530 4.161 1.00 74.44 88 SER A C 1
ATOM 668 O O . SER A 1 88 ? -0.369 -9.384 3.264 1.00 74.44 88 SER A O 1
ATOM 670 N N . GLN A 1 89 ? -1.026 -8.990 5.369 1.00 81.12 89 GLN A N 1
ATOM 671 C CA . GLN A 1 89 ? 0.067 -8.048 5.637 1.00 81.12 89 GLN A CA 1
ATOM 672 C C . GLN A 1 89 ? 0.860 -8.362 6.908 1.00 81.12 89 GLN A C 1
ATOM 674 O O . GLN A 1 89 ? 0.314 -8.780 7.932 1.00 81.12 89 GLN A O 1
ATOM 679 N N . ASN A 1 90 ? 2.166 -8.102 6.853 1.00 86.62 90 ASN A N 1
ATOM 680 C CA . ASN A 1 90 ? 3.027 -7.968 8.021 1.00 86.62 90 ASN A CA 1
ATOM 681 C C . ASN A 1 90 ? 3.663 -6.577 8.011 1.00 86.62 90 ASN A C 1
ATOM 683 O O . ASN A 1 90 ? 4.456 -6.272 7.116 1.00 86.62 90 ASN A O 1
ATOM 687 N N . VAL A 1 91 ? 3.294 -5.733 8.975 1.00 87.06 91 VAL A N 1
ATOM 688 C CA . VAL A 1 91 ? 3.678 -4.318 8.965 1.00 87.06 91 VAL A CA 1
ATOM 689 C C . VAL A 1 91 ? 4.260 -3.881 10.302 1.00 87.06 91 VAL A C 1
ATOM 691 O O . VAL A 1 91 ? 3.740 -4.194 11.370 1.00 87.06 91 VAL A O 1
ATOM 694 N N . GLY A 1 92 ? 5.342 -3.107 10.264 1.00 88.69 92 GLY A N 1
ATOM 695 C CA . GLY A 1 92 ? 5.894 -2.496 11.471 1.00 88.69 92 GLY A CA 1
ATOM 696 C C . GLY A 1 92 ? 4.960 -1.431 12.050 1.00 88.69 92 GLY A C 1
ATOM 697 O O . GLY A 1 92 ? 4.528 -1.536 13.200 1.00 88.69 92 GLY A O 1
ATOM 698 N N . THR A 1 93 ? 4.672 -0.393 11.262 1.00 90.31 93 THR A N 1
ATOM 699 C CA . THR A 1 93 ? 3.839 0.755 11.662 1.00 90.31 93 THR A CA 1
ATOM 700 C C . THR A 1 93 ? 2.869 1.169 10.558 1.00 90.31 93 THR A C 1
ATOM 702 O O . THR A 1 93 ? 3.271 1.283 9.401 1.00 90.31 93 THR A O 1
ATOM 705 N N . ILE A 1 94 ? 1.620 1.445 10.935 1.00 88.06 94 ILE A N 1
ATOM 706 C CA . ILE A 1 94 ? 0.555 1.947 10.057 1.00 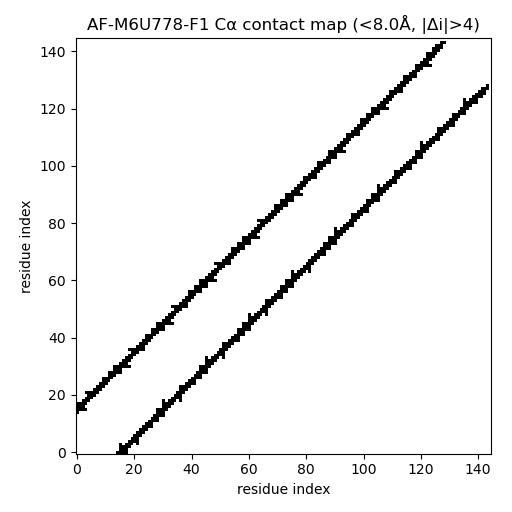88.06 94 ILE A CA 1
ATOM 707 C C . ILE A 1 94 ? -0.014 3.242 10.642 1.00 88.06 94 ILE A C 1
ATOM 709 O O . ILE A 1 94 ? -0.170 3.361 11.862 1.00 88.06 94 ILE A O 1
ATOM 713 N N . THR A 1 95 ? -0.288 4.238 9.798 1.00 88.31 95 THR A N 1
ATOM 714 C CA . THR A 1 95 ? -0.854 5.525 10.225 1.00 88.31 95 THR A CA 1
ATOM 715 C C . THR A 1 95 ? -1.800 6.111 9.181 1.00 88.31 95 THR A C 1
ATOM 717 O O . THR A 1 95 ? -1.382 6.273 8.038 1.00 88.31 95 THR A O 1
ATOM 720 N N . ASN A 1 96 ? -3.007 6.532 9.591 1.00 86.88 96 ASN A N 1
ATOM 721 C CA . ASN A 1 96 ? -4.035 7.127 8.718 1.00 86.88 96 ASN A CA 1
ATOM 722 C C . ASN A 1 96 ? -4.330 6.214 7.521 1.00 86.88 96 ASN A C 1
ATOM 724 O O . ASN A 1 96 ? -3.797 6.417 6.434 1.00 86.88 96 ASN A O 1
ATOM 728 N N . THR A 1 97 ? -5.052 5.127 7.731 1.00 79.94 97 THR A N 1
ATOM 729 C CA . THR A 1 97 ? -5.173 4.069 6.720 1.00 79.94 97 THR A CA 1
ATOM 730 C C . THR A 1 97 ? -6.543 3.430 6.840 1.00 79.94 97 THR A C 1
ATOM 732 O O . THR A 1 97 ? -7.003 3.241 7.965 1.00 79.94 97 THR A O 1
ATOM 735 N N . ASP A 1 98 ? -7.151 3.081 5.713 1.00 79.12 98 ASP A N 1
ATOM 736 C CA . ASP A 1 98 ? -8.453 2.420 5.688 1.00 79.12 98 ASP A CA 1
ATOM 737 C C . ASP A 1 98 ? -8.324 1.020 5.080 1.00 79.12 98 ASP A C 1
ATOM 739 O O . ASP A 1 98 ? -7.560 0.777 4.141 1.00 79.12 98 ASP A O 1
ATOM 743 N N . PHE A 1 99 ? -9.061 0.076 5.662 1.00 74.00 99 PHE A N 1
ATOM 744 C CA . PHE A 1 99 ? -8.899 -1.350 5.407 1.00 74.00 99 PHE A CA 1
ATOM 745 C C . PHE A 1 99 ? -10.245 -2.068 5.235 1.00 74.00 99 PHE A C 1
ATOM 747 O O . PHE A 1 99 ? -11.173 -1.884 6.034 1.00 74.00 99 PHE A O 1
ATOM 754 N N . THR A 1 100 ? -10.324 -2.946 4.230 1.00 75.50 100 THR A N 1
ATOM 755 C CA . THR A 1 100 ? -11.495 -3.785 3.920 1.00 75.50 100 THR A CA 1
ATOM 756 C C . THR A 1 100 ? -11.093 -5.238 3.611 1.00 75.50 100 THR A C 1
ATOM 758 O O . THR A 1 100 ? -10.419 -5.483 2.611 1.00 75.50 100 THR A O 1
ATOM 761 N N . ASP A 1 101 ? -11.575 -6.196 4.418 1.00 58.97 101 ASP A N 1
ATOM 762 C CA . ASP A 1 101 ? -11.359 -7.658 4.304 1.00 58.97 101 ASP A CA 1
ATOM 763 C C . ASP A 1 101 ? -9.890 -8.123 4.397 1.00 58.97 101 ASP A C 1
ATOM 765 O O . ASP A 1 101 ? -9.233 -8.363 3.381 1.00 58.97 101 ASP A O 1
ATOM 769 N N . HIS A 1 102 ? -9.320 -8.241 5.610 1.00 68.69 102 HIS A N 1
ATOM 770 C CA . HIS A 1 102 ? -7.897 -8.612 5.744 1.00 68.69 102 HIS A CA 1
ATOM 771 C C . HIS A 1 102 ? -7.508 -9.511 6.922 1.00 68.69 102 HIS A C 1
ATOM 773 O O . HIS A 1 102 ? -8.127 -9.546 7.991 1.00 68.69 102 HIS A O 1
ATOM 779 N N . SER A 1 103 ? -6.337 -10.140 6.754 1.00 70.81 103 SER A N 1
ATOM 780 C CA . SER A 1 103 ? -5.545 -10.756 7.821 1.00 70.81 103 SER A CA 1
ATOM 781 C C . SER A 1 103 ? -4.229 -10.000 8.022 1.00 70.81 103 SER A C 1
ATOM 783 O O . SER A 1 103 ? -3.394 -9.953 7.117 1.00 70.81 103 SER A O 1
ATOM 785 N N . GLN A 1 104 ? -3.989 -9.456 9.218 1.00 76.12 104 GLN A N 1
ATOM 786 C CA . GLN A 1 104 ? -2.787 -8.652 9.472 1.00 76.12 104 GLN A CA 1
ATOM 787 C C . GLN A 1 104 ? -2.025 -9.045 10.738 1.00 76.12 104 GLN A C 1
ATOM 789 O O . GLN A 1 104 ? -2.607 -9.403 11.765 1.00 76.12 104 GLN A O 1
ATOM 794 N N . ASN A 1 105 ? -0.701 -8.907 10.666 1.00 84.81 105 ASN A N 1
ATOM 795 C CA . ASN A 1 105 ? 0.184 -8.850 11.823 1.00 84.81 105 ASN A CA 1
ATOM 796 C C . ASN A 1 105 ? 0.887 -7.490 11.848 1.00 84.81 105 ASN A C 1
ATOM 798 O O . ASN A 1 105 ? 1.681 -7.199 10.952 1.00 84.81 105 ASN A O 1
ATOM 802 N N . VAL A 1 106 ? 0.582 -6.656 12.843 1.00 85.25 106 VAL A N 1
ATOM 803 C CA . VAL A 1 106 ? 1.068 -5.273 12.886 1.00 85.25 106 VAL A CA 1
ATOM 804 C C . VAL A 1 106 ? 1.718 -4.942 14.222 1.00 85.25 106 VAL A C 1
ATOM 806 O O . VAL A 1 106 ? 1.199 -5.257 15.291 1.00 85.25 106 VAL A O 1
ATOM 809 N N . GLY A 1 107 ? 2.859 -4.256 14.191 1.00 86.44 107 GLY A N 1
ATOM 810 C CA . GLY A 1 107 ? 3.486 -3.745 15.408 1.00 86.44 107 GLY A CA 1
ATOM 811 C C . GLY A 1 107 ? 2.649 -2.640 16.056 1.00 86.44 107 GLY A C 1
ATOM 812 O O . GLY A 1 107 ? 2.217 -2.773 17.204 1.00 86.44 107 GLY A O 1
ATOM 813 N N . THR A 1 108 ? 2.435 -1.545 15.322 1.00 88.00 108 THR A N 1
ATOM 814 C CA . THR A 1 108 ? 1.702 -0.355 15.787 1.00 88.00 108 THR A CA 1
ATOM 815 C C . THR A 1 108 ? 0.739 0.178 14.727 1.00 88.00 108 THR A C 1
ATOM 817 O O . THR A 1 108 ? 1.122 0.322 13.569 1.00 88.00 108 THR A O 1
ATOM 820 N N . ILE A 1 109 ? -0.478 0.530 15.141 1.00 85.69 109 ILE A N 1
ATOM 821 C CA . ILE A 1 109 ? -1.508 1.167 14.306 1.00 85.69 109 ILE A CA 1
ATOM 822 C C . ILE A 1 109 ? -1.947 2.483 14.954 1.00 85.69 109 ILE A C 1
ATOM 824 O O . ILE A 1 109 ? -2.095 2.557 16.178 1.00 85.69 109 ILE A O 1
ATOM 828 N N . THR A 1 110 ? -2.138 3.533 14.155 1.00 86.69 110 THR A N 1
ATOM 829 C CA . THR A 1 110 ? -2.643 4.837 14.614 1.00 86.69 110 THR A CA 1
ATOM 830 C C . THR A 1 110 ? -3.611 5.454 13.604 1.00 86.69 110 THR A C 1
ATOM 832 O O . THR A 1 110 ? -3.225 5.619 12.453 1.00 86.69 110 THR A O 1
ATOM 835 N N . ASN A 1 111 ? -4.801 5.887 14.043 1.00 83.88 111 ASN A N 1
ATOM 836 C CA . ASN A 1 111 ? -5.835 6.516 13.198 1.00 83.88 111 ASN A CA 1
ATOM 837 C C . ASN A 1 111 ? -6.196 5.634 11.999 1.00 83.88 111 ASN A C 1
ATOM 839 O O . ASN A 1 111 ? -5.682 5.826 10.900 1.00 83.88 111 ASN A O 1
ATOM 843 N N . THR A 1 112 ? -6.990 4.599 12.208 1.00 77.69 112 THR A N 1
ATOM 844 C CA . THR A 1 112 ? -7.223 3.598 11.163 1.00 77.69 112 THR A CA 1
ATOM 845 C C . THR A 1 112 ? -8.621 3.040 11.307 1.00 77.69 112 THR A C 1
ATOM 847 O O . THR A 1 112 ? -9.031 2.800 12.440 1.00 77.69 112 THR A O 1
ATOM 850 N N . ASP A 1 113 ? -9.303 2.802 10.191 1.00 77.62 113 ASP A N 1
ATOM 851 C CA . ASP A 1 113 ? -10.648 2.229 10.169 1.00 77.62 113 ASP A CA 1
ATOM 852 C C . ASP A 1 113 ? -10.629 0.837 9.515 1.00 77.62 113 ASP A C 1
ATOM 854 O O . ASP A 1 113 ? -9.916 0.591 8.539 1.00 77.62 113 ASP A O 1
ATOM 858 N N . PHE A 1 114 ? -11.406 -0.099 10.073 1.00 73.38 114 PHE A N 1
ATOM 859 C CA . PHE A 1 114 ? -11.427 -1.506 9.651 1.00 73.38 114 PHE A CA 1
ATOM 860 C C . PHE A 1 114 ? -12.851 -2.057 9.476 1.00 73.38 114 PHE A C 1
ATOM 862 O O . PHE A 1 114 ? -13.676 -1.971 10.391 1.00 73.38 114 PHE A O 1
ATOM 869 N N . THR A 1 115 ? -13.095 -2.746 8.355 1.00 74.19 115 THR A N 1
ATOM 870 C CA . THR A 1 115 ? -14.331 -3.512 8.059 1.00 74.19 115 THR A CA 1
ATOM 871 C C . THR A 1 115 ? -14.071 -4.986 7.675 1.00 74.19 115 THR A C 1
ATOM 873 O O . THR A 1 115 ? -13.458 -5.224 6.640 1.00 74.19 115 THR A O 1
ATOM 876 N N . ASP A 1 116 ? -14.521 -5.963 8.482 1.00 58.12 116 ASP A N 1
ATOM 877 C CA . ASP A 1 116 ? -14.325 -7.432 8.307 1.00 58.12 116 ASP A CA 1
ATOM 878 C C . ASP A 1 116 ? -12.861 -7.918 8.410 1.00 58.12 116 ASP A C 1
ATOM 880 O O . ASP A 1 116 ? -12.136 -7.991 7.425 1.00 58.12 116 ASP A O 1
ATOM 884 N N . HIS A 1 117 ? -12.372 -8.236 9.622 1.00 67.56 117 HIS A N 1
ATOM 885 C CA . HIS A 1 117 ? -10.926 -8.468 9.823 1.00 67.56 117 HIS A CA 1
ATOM 886 C C . HIS A 1 117 ? -10.518 -9.542 10.842 1.00 67.56 117 HIS A C 1
ATOM 888 O O . HIS A 1 117 ? -11.159 -9.747 11.879 1.00 67.56 117 HIS A O 1
ATOM 894 N N . SER A 1 118 ? -9.340 -10.135 10.598 1.00 73.38 118 SER A N 1
ATOM 895 C CA . SER A 1 118 ? -8.539 -10.881 11.579 1.00 73.38 118 SER A CA 1
ATOM 896 C C . SER A 1 118 ? -7.225 -10.148 11.869 1.00 73.38 118 SER A C 1
ATOM 898 O O . SER A 1 118 ? -6.322 -10.101 11.032 1.00 73.38 118 SER A O 1
ATOM 900 N N . LEU A 1 119 ? -7.083 -9.614 13.084 1.00 75.12 119 LEU A N 1
ATOM 901 C CA . LEU A 1 119 ? -5.950 -8.759 13.455 1.00 75.12 119 LEU A CA 1
ATOM 902 C C . LEU A 1 119 ? -5.119 -9.354 14.595 1.00 75.12 119 LEU A C 1
ATOM 904 O O . LEU A 1 119 ? -5.648 -9.719 15.649 1.00 75.12 119 LEU A O 1
ATOM 908 N N . ASN A 1 120 ? -3.798 -9.379 14.413 1.00 83.69 120 ASN A N 1
ATOM 909 C CA . ASN A 1 120 ? -2.822 -9.556 15.485 1.00 83.69 120 ASN A CA 1
ATOM 910 C C . ASN A 1 120 ? -1.970 -8.290 15.592 1.00 83.69 120 ASN A C 1
ATOM 912 O O . ASN A 1 120 ? -1.171 -8.016 14.697 1.00 83.69 120 ASN A O 1
ATOM 916 N N . VAL A 1 121 ? -2.165 -7.496 16.647 1.00 82.75 121 VAL A N 1
ATOM 917 C CA . VAL A 1 121 ? -1.546 -6.168 16.743 1.00 82.75 121 VAL A CA 1
ATOM 918 C C . VAL A 1 121 ? -0.883 -5.947 18.093 1.00 82.75 121 VAL A C 1
ATOM 920 O O . VAL A 1 121 ? -1.462 -6.217 19.142 1.00 82.75 121 VAL A O 1
ATOM 923 N N . GLY A 1 122 ? 0.333 -5.403 18.087 1.00 85.50 122 GLY A N 1
ATOM 924 C CA . GLY A 1 122 ? 1.025 -5.019 19.314 1.00 85.50 122 GLY A CA 1
ATOM 925 C C . GLY A 1 122 ? 0.321 -3.863 20.028 1.00 85.50 122 GLY A C 1
ATOM 926 O O . GLY A 1 122 ? -0.122 -4.011 21.167 1.00 85.50 122 GLY A O 1
ATOM 927 N N . THR A 1 123 ? 0.223 -2.714 19.357 1.00 86.19 123 THR A N 1
ATOM 928 C CA . THR A 1 123 ? -0.368 -1.479 19.899 1.00 86.19 123 THR A CA 1
ATOM 929 C C . THR A 1 123 ? -1.309 -0.813 18.901 1.00 86.19 123 THR A C 1
ATOM 931 O O . THR A 1 123 ? -0.970 -0.665 17.730 1.00 86.19 123 THR A O 1
ATOM 934 N N . ILE A 1 124 ? -2.459 -0.347 19.382 1.00 82.94 124 ILE A N 1
ATOM 935 C CA . ILE A 1 124 ? -3.451 0.393 18.602 1.00 82.94 124 ILE A CA 1
ATOM 936 C C . ILE A 1 124 ? -3.775 1.717 19.292 1.00 82.94 124 ILE A C 1
ATOM 938 O O . ILE A 1 124 ? -3.996 1.755 20.506 1.00 82.94 124 ILE A O 1
ATOM 942 N N . THR A 1 125 ? -3.833 2.798 18.513 1.00 85.44 125 THR A N 1
ATOM 943 C CA . THR A 1 125 ? -4.286 4.116 18.975 1.00 85.44 125 THR A CA 1
ATOM 944 C C . THR A 1 125 ? -5.316 4.716 18.023 1.00 85.44 125 THR A C 1
ATOM 946 O O . THR A 1 125 ? -5.015 4.843 16.844 1.00 85.44 125 THR A O 1
ATOM 949 N N . ASN A 1 126 ? -6.471 5.156 18.537 1.00 81.44 126 ASN A N 1
ATOM 950 C CA . ASN A 1 126 ? -7.536 5.824 17.772 1.00 81.44 126 ASN A CA 1
ATOM 951 C C . ASN A 1 126 ? -8.033 5.004 16.565 1.00 81.44 126 ASN A C 1
ATOM 953 O O . ASN A 1 126 ? -7.502 5.117 15.462 1.00 81.44 126 ASN A O 1
ATOM 957 N N . ILE A 1 127 ? -9.031 4.156 16.803 1.00 74.50 127 ILE A N 1
ATOM 958 C CA . ILE A 1 127 ? -9.510 3.169 15.834 1.00 74.50 127 ILE A CA 1
ATOM 959 C C . ILE A 1 127 ? -11.033 3.061 15.851 1.00 74.50 127 ILE A C 1
ATOM 961 O O . ILE A 1 127 ? -11.632 3.134 16.932 1.00 74.50 127 ILE A O 1
ATOM 965 N N . ASP A 1 128 ? -11.614 2.830 14.676 1.00 75.94 128 ASP A N 1
ATOM 966 C CA . ASP A 1 128 ? -12.991 2.368 14.498 1.00 75.94 128 ASP A CA 1
ATOM 967 C C . ASP A 1 128 ? -12.997 0.956 13.879 1.00 75.94 128 ASP A C 1
ATOM 969 O O . ASP A 1 128 ? -12.161 0.613 13.037 1.00 75.94 128 ASP A O 1
ATOM 973 N N . PHE A 1 129 ? -13.922 0.104 14.325 1.00 72.06 129 PHE A N 1
ATOM 974 C CA . PHE A 1 129 ? -14.022 -1.284 13.879 1.00 72.06 129 PHE A CA 1
ATOM 975 C C . PHE A 1 129 ? -15.465 -1.702 13.606 1.00 7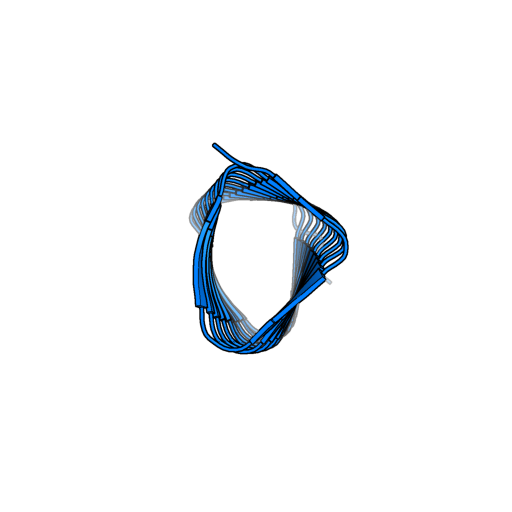2.06 129 PHE A C 1
ATOM 977 O O . PHE A 1 129 ? -16.343 -1.541 14.453 1.00 72.06 129 PHE A O 1
ATOM 984 N N . THR A 1 130 ? -15.670 -2.426 12.506 1.00 69.12 130 THR A N 1
ATOM 985 C CA . THR A 1 130 ? -16.914 -3.154 12.219 1.00 69.12 130 THR A CA 1
ATOM 986 C C . THR A 1 130 ? -16.602 -4.620 11.896 1.00 69.12 130 THR A C 1
ATOM 988 O O . THR A 1 130 ? -15.807 -4.879 11.002 1.00 69.12 130 THR A O 1
ATOM 991 N N . ASP A 1 131 ? -17.203 -5.551 12.657 1.00 54.72 131 ASP A N 1
ATOM 992 C CA . ASP A 1 131 ? -17.135 -7.031 12.528 1.00 54.72 131 ASP A CA 1
ATOM 993 C C . ASP A 1 131 ? -15.710 -7.652 12.525 1.00 54.72 131 ASP A C 1
ATOM 995 O O . ASP A 1 131 ? -14.931 -7.493 11.586 1.00 54.72 131 ASP A O 1
ATOM 999 N N . HIS A 1 132 ? -15.288 -8.308 13.621 1.00 64.31 132 HIS A N 1
ATOM 1000 C CA . HIS A 1 132 ? -13.860 -8.646 13.791 1.00 64.31 132 HIS A CA 1
ATOM 1001 C C . HIS A 1 132 ? -13.520 -9.735 14.822 1.00 64.31 132 HIS A C 1
ATOM 1003 O O . HIS A 1 132 ? -14.160 -9.877 15.866 1.00 64.31 132 HIS A O 1
ATOM 1009 N N . PHE A 1 133 ? -12.393 -10.418 14.575 1.00 55.25 133 PHE A N 1
ATOM 1010 C CA . PHE A 1 133 ? -11.644 -11.215 15.555 1.00 55.25 133 PHE A CA 1
ATOM 1011 C C . PHE A 1 133 ? -10.277 -10.572 15.826 1.00 55.25 133 PHE A C 1
ATOM 1013 O O . PHE A 1 133 ? -9.499 -10.320 14.906 1.00 55.25 133 PHE A O 1
ATOM 1020 N N . GLN A 1 134 ? -9.962 -10.320 17.100 1.00 66.69 134 GLN A N 1
ATOM 1021 C CA . GLN A 1 134 ? -8.780 -9.546 17.485 1.00 66.69 134 GLN A CA 1
ATOM 1022 C C . GLN A 1 134 ? -7.908 -10.259 18.524 1.00 66.69 134 GLN A C 1
ATOM 1024 O O . GLN A 1 134 ? -8.401 -10.784 19.524 1.00 66.69 134 GLN A O 1
ATOM 1029 N N . ASN A 1 135 ? -6.591 -10.199 18.322 1.00 74.19 135 ASN A N 1
ATOM 1030 C CA . ASN A 1 135 ? -5.583 -10.414 19.355 1.00 74.19 135 ASN A CA 1
ATOM 1031 C C . ASN A 1 135 ? -4.699 -9.165 19.437 1.00 74.19 135 ASN A C 1
ATOM 1033 O O . ASN A 1 135 ? -3.770 -9.002 18.647 1.00 74.19 135 ASN A O 1
ATOM 1037 N N . VAL A 1 136 ? -5.028 -8.262 20.363 1.00 77.44 136 VAL A N 1
ATOM 1038 C CA . VAL A 1 136 ? -4.337 -6.977 20.509 1.00 77.44 136 VAL A CA 1
ATOM 1039 C C . VAL A 1 136 ? -3.650 -6.894 21.863 1.00 77.44 136 VAL A C 1
ATOM 1041 O O . VAL A 1 136 ? -4.263 -7.162 22.896 1.00 77.44 136 VAL A O 1
ATOM 1044 N N . GLY A 1 137 ? -2.375 -6.501 21.860 1.00 81.44 137 GLY A N 1
ATOM 1045 C CA . GLY A 1 137 ? -1.594 -6.318 23.080 1.00 81.44 137 GLY A CA 1
ATOM 1046 C C . GLY A 1 137 ? -2.047 -5.103 23.891 1.00 81.44 137 GLY A C 1
ATOM 1047 O O . GLY A 1 137 ? -2.274 -5.208 25.094 1.00 81.44 137 GLY A O 1
ATOM 1048 N N . THR A 1 138 ? -2.156 -3.935 23.255 1.00 84.50 138 THR A N 1
ATOM 1049 C CA . THR A 1 138 ? -2.560 -2.670 23.894 1.00 84.50 138 THR A CA 1
ATOM 1050 C C . THR A 1 138 ? -3.469 -1.853 22.978 1.00 84.50 138 THR A C 1
ATOM 1052 O O . THR A 1 138 ? -3.163 -1.687 21.800 1.00 84.50 138 THR A O 1
ATOM 1055 N N . ILE A 1 139 ? -4.554 -1.301 23.530 1.00 79.19 139 ILE A N 1
ATOM 1056 C CA . ILE A 1 139 ? -5.473 -0.389 22.834 1.00 79.19 139 ILE A CA 1
ATOM 1057 C C . ILE A 1 139 ? -5.590 0.911 23.636 1.00 79.19 139 ILE A C 1
ATOM 1059 O O . ILE A 1 139 ? -5.842 0.880 24.843 1.00 79.19 139 ILE A O 1
ATOM 1063 N N . THR A 1 140 ? -5.440 2.049 22.962 1.00 77.44 140 THR A N 1
ATOM 1064 C CA . THR A 1 140 ? -5.533 3.391 23.552 1.00 77.44 140 THR A CA 1
ATOM 1065 C C . THR A 1 140 ? -6.491 4.261 22.735 1.00 77.44 140 THR A C 1
ATOM 1067 O O . THR A 1 140 ? -6.244 4.496 21.560 1.00 77.44 140 THR A O 1
ATOM 1070 N N . ASN A 1 141 ? -7.561 4.763 23.367 1.00 63.75 141 ASN A N 1
ATOM 1071 C CA . ASN A 1 141 ? -8.688 5.476 22.739 1.00 63.75 141 ASN A CA 1
ATOM 1072 C C . ASN A 1 141 ? -9.431 4.668 21.662 1.00 63.75 141 ASN A C 1
ATOM 1074 O O . ASN A 1 141 ? -8.992 4.575 20.519 1.00 63.75 141 ASN A O 1
ATOM 1078 N N . THR A 1 142 ? -10.601 4.153 22.032 1.00 56.41 142 THR A N 1
ATOM 1079 C CA . THR A 1 142 ? -11.609 3.640 21.101 1.00 56.41 142 THR A CA 1
ATOM 1080 C C . THR A 1 142 ? -12.821 4.560 21.143 1.00 56.41 142 THR A C 1
ATOM 1082 O O . THR A 1 142 ? -13.361 4.823 22.220 1.00 56.41 142 THR A O 1
ATOM 1085 N N . GLU A 1 143 ? -13.279 5.038 19.989 1.00 52.03 143 GLU A N 1
ATOM 1086 C CA . GLU A 1 143 ? -14.668 5.473 19.857 1.00 52.03 143 GLU A CA 1
ATOM 1087 C C . GLU A 1 143 ? -15.472 4.242 19.431 1.00 52.03 143 GLU A C 1
ATOM 1089 O O . GLU A 1 143 ? -15.601 3.941 18.257 1.00 52.03 143 GLU A O 1
ATOM 1094 N N . SER A 1 144 ? -15.968 3.469 20.403 1.00 41.66 144 SER A N 1
ATOM 1095 C CA . SER A 1 144 ? -16.959 2.427 20.107 1.00 41.66 144 SER A CA 1
ATOM 1096 C C . SER A 1 144 ? -18.289 3.117 19.820 1.00 41.66 144 SER A C 1
ATOM 1098 O O . SER A 1 144 ? -18.820 3.795 20.706 1.00 41.66 144 SER A O 1
ATOM 1100 N N . LYS A 1 145 ? -18.840 2.932 18.621 1.00 39.84 145 LYS A N 1
ATOM 1101 C CA . LYS A 1 145 ? -20.295 3.007 18.442 1.00 39.84 145 LYS A CA 1
ATOM 1102 C C . LYS A 1 145 ? -20.957 1.690 18.821 1.00 39.84 145 LYS A C 1
ATOM 1104 O O . LYS A 1 145 ? -20.263 0.652 18.796 1.00 39.84 145 LYS A O 1
#

Foldseek 3Di:
DAEAEDEEDEDDEDEHAEYEHYEYEHYEYEYAEYECYEYEDYEYEYAEYECYEYEDYEYEYAEYENYEYDHYEYEYAEYECYEYDDYEYEYAEYECYEEEAYEYEYAEYENYEYEHYEYEYAEYEEYHYDHYDYDYNYYHDDPYD

pLDDT: mean 79.51, std 10.55, range [39.84, 93.19]

Organism: NCBI:txid1085540

Mean predicted aligned error: 7.75 Å

Solvent-accessible surface area (backbone atoms only — not comparable to full-atom values): 6696 Å² total; per-residue (Å²): 120,52,77,50,66,73,54,75,53,70,70,52,77,50,78,38,32,34,41,36,49,35,43,43,41,44,40,42,40,39,34,44,34,42,35,47,34,43,43,40,44,39,42,40,41,34,44,35,42,35,45,33,43,44,40,44,40,42,38,40,34,46,33,43,33,44,36,43,43,41,42,40,40,42,39,34,46,33,42,34,45,34,43,44,40,44,39,43,40,39,35,44,35,43,34,45,35,43,44,39,44,38,43,39,41,34,45,35,40,35,44,36,42,42,41,44,40,41,41,38,32,44,34,40,34,43,44,44,80,46,65,78,50,79,51,67,73,39,80,45,66,70,69,79,128